Protein AF-A0A9W9Z5U3-F1 (afdb_monomer_lite)

pLDDT: mean 70.57, std 12.77, range [34.41, 86.69]

Radius of gyration: 17.76 Å; chains: 1; bounding box: 40×32×45 Å

Foldseek 3Di:
DVVVVVVVVVVVVLVVVVVVQCVVQAQHFPDFAPDQDDPVCLCQQCVRHPDPDSRTGGPRSVSVVCVVVVVQVVCVVVVVDDPPVVVVCPPPHDDDDDDD

Secondary structure (DSSP, 8-state):
-HHHHHHHHHHHHHHHHHHHHHHHSTT---EE-SSPPPHHHHHHHSTT---S-TTEE-HHHHHHHHHHHHHHHHHHHTT-PPPHHHHHHTTT--------

Organism: NCBI:txid174260

Sequence (100 aa):
MVKMKSIFAIGFTFTALIGMFNSIFDGRVVAKLPFVPHSWLQGLSHRNLMGTDFTDCSFIFLYIMCTMSVRQNIQKLLGFAPSRAASKVGGLLAPPQGAK

InterPro domains:
  IPR002809 Integral membrane protein EMC3/TMCO1-like [PF01956] (1-81)
  IPR008559 Calcium load-activated calcium channel [PTHR20917] (1-97)

Structure (mmCIF, N/CA/C/O backbone):
data_AF-A0A9W9Z5U3-F1
#
_entry.id   AF-A0A9W9Z5U3-F1
#
loop_
_atom_site.group_PDB
_atom_site.id
_atom_site.type_symbol
_atom_site.label_atom_id
_atom_site.label_alt_id
_atom_site.label_comp_id
_atom_site.label_asym_id
_atom_site.label_entity_id
_atom_site.label_seq_id
_atom_site.pdbx_PDB_ins_code
_atom_site.Cartn_x
_atom_site.Cartn_y
_atom_site.Cartn_z
_atom_site.occupancy
_atom_site.B_iso_or_equiv
_atom_site.auth_seq_id
_atom_site.auth_comp_id
_atom_site.auth_asym_id
_atom_site.auth_atom_id
_atom_site.pdbx_PDB_model_num
ATOM 1 N N . MET A 1 1 ? -10.811 7.950 22.780 1.00 42.94 1 MET A N 1
ATOM 2 C CA . MET A 1 1 ? -9.378 8.296 22.960 1.00 42.94 1 MET A CA 1
ATOM 3 C C . MET A 1 1 ? -8.407 7.133 22.677 1.00 42.94 1 MET A C 1
ATOM 5 O O . MET A 1 1 ? -7.382 7.360 22.050 1.00 42.94 1 MET A O 1
ATOM 9 N N . VAL A 1 2 ? -8.720 5.880 23.044 1.00 54.06 2 VAL A N 1
ATOM 10 C CA . VAL A 1 2 ? -7.859 4.694 22.785 1.00 54.06 2 VAL A CA 1
ATOM 11 C C . VAL A 1 2 ? -7.617 4.355 21.299 1.00 54.06 2 VAL A C 1
ATOM 13 O O . VAL A 1 2 ? -6.536 3.891 20.946 1.00 54.06 2 VAL A O 1
ATOM 16 N N . LYS A 1 3 ? -8.568 4.655 20.400 1.00 56.16 3 LYS A N 1
ATOM 17 C CA . LYS A 1 3 ? -8.465 4.344 18.958 1.00 56.16 3 LYS A CA 1
ATOM 18 C C . LYS A 1 3 ? -7.320 5.102 18.256 1.00 56.16 3 LYS A C 1
ATOM 20 O O . LYS A 1 3 ? -6.636 4.516 17.429 1.00 56.16 3 LYS A O 1
ATOM 25 N N . MET A 1 4 ? -7.054 6.362 18.620 1.00 61.00 4 MET A N 1
ATOM 26 C CA . MET A 1 4 ? -5.986 7.177 18.007 1.00 61.00 4 MET A CA 1
ATOM 27 C C . MET A 1 4 ? -4.577 6.737 18.428 1.00 61.00 4 MET A C 1
ATOM 29 O O . MET A 1 4 ? -3.690 6.654 17.584 1.00 61.00 4 MET A O 1
ATOM 33 N N . LYS A 1 5 ? -4.390 6.373 19.704 1.00 58.62 5 LYS A N 1
ATOM 34 C CA . LYS A 1 5 ? -3.119 5.829 20.221 1.00 58.62 5 LYS A CA 1
ATOM 35 C C . LYS A 1 5 ? -2.720 4.533 19.506 1.00 58.62 5 LYS A C 1
ATOM 37 O O . LYS A 1 5 ? -1.563 4.360 19.141 1.00 58.62 5 LYS A O 1
ATOM 42 N N . SER A 1 6 ? -3.693 3.657 19.244 1.00 66.69 6 SER A N 1
ATOM 43 C CA . SER A 1 6 ? -3.464 2.404 18.515 1.00 66.69 6 SER A CA 1
ATOM 44 C C . SER A 1 6 ? -3.174 2.630 17.023 1.00 66.69 6 SER A C 1
ATOM 46 O O . SER A 1 6 ? -2.278 1.991 16.480 1.00 66.69 6 SER A O 1
ATOM 48 N N . ILE A 1 7 ? -3.851 3.579 16.361 1.00 76.62 7 ILE A N 1
ATOM 49 C CA . ILE A 1 7 ? -3.596 3.897 14.941 1.00 76.62 7 ILE A CA 1
ATOM 50 C C . ILE A 1 7 ? -2.161 4.393 14.726 1.00 76.62 7 ILE A C 1
ATOM 52 O O . ILE A 1 7 ? -1.539 4.012 13.734 1.00 76.62 7 ILE A O 1
ATOM 56 N N . PHE A 1 8 ? -1.622 5.184 15.658 1.00 77.81 8 PHE A N 1
ATOM 57 C CA . PHE A 1 8 ? -0.247 5.673 15.576 1.00 77.81 8 PHE A CA 1
ATOM 58 C C . PHE A 1 8 ? 0.782 4.545 15.728 1.00 77.81 8 PHE A C 1
ATOM 60 O O . PHE A 1 8 ? 1.689 4.434 14.907 1.00 77.81 8 PHE A O 1
ATOM 67 N N . ALA A 1 9 ? 0.595 3.653 16.710 1.00 80.31 9 ALA A N 1
ATOM 68 C CA . ALA A 1 9 ? 1.458 2.484 16.887 1.00 80.31 9 ALA A CA 1
ATOM 69 C C . ALA A 1 9 ? 1.452 1.581 15.643 1.00 80.31 9 ALA A C 1
ATOM 71 O O . ALA A 1 9 ? 2.503 1.194 15.144 1.00 80.31 9 ALA A O 1
ATOM 72 N N . ILE A 1 10 ? 0.267 1.326 15.082 1.00 81.19 10 ILE A N 1
ATOM 73 C CA . ILE A 1 10 ? 0.109 0.531 13.861 1.00 81.19 10 ILE A CA 1
ATOM 74 C C . ILE A 1 10 ? 0.792 1.208 12.661 1.00 81.19 10 ILE A C 1
ATOM 76 O O . ILE A 1 10 ? 1.430 0.533 11.856 1.00 81.19 10 ILE A O 1
ATOM 80 N N . GLY A 1 11 ? 0.659 2.532 12.523 1.00 83.12 11 GLY A N 1
ATOM 81 C CA . GLY A 1 11 ? 1.328 3.299 11.470 1.00 83.12 11 GLY A CA 1
ATOM 82 C C . GLY A 1 11 ? 2.849 3.211 11.574 1.00 83.12 11 GLY A C 1
ATOM 83 O O . GLY A 1 11 ? 3.511 2.950 10.575 1.00 83.12 11 GLY A O 1
ATOM 84 N N . PHE A 1 12 ? 3.393 3.335 12.786 1.00 86.69 12 PHE A N 1
ATOM 85 C CA . PHE A 1 12 ? 4.825 3.186 13.036 1.00 86.69 12 PHE A CA 1
ATOM 86 C C . PHE A 1 12 ? 5.332 1.785 12.665 1.00 86.69 12 PHE A C 1
ATOM 88 O O . PHE A 1 12 ? 6.309 1.662 11.926 1.00 86.69 12 PHE A O 1
ATOM 95 N N . THR A 1 13 ? 4.632 0.729 13.095 1.00 85.44 13 THR A N 1
ATOM 96 C CA . THR A 1 13 ? 4.985 -0.653 12.737 1.00 85.44 13 THR A CA 1
ATOM 97 C C . THR A 1 13 ? 4.956 -0.867 11.224 1.00 85.44 13 THR A C 1
ATOM 99 O O . THR A 1 13 ? 5.890 -1.440 10.668 1.00 85.44 13 THR A O 1
ATOM 102 N N . PHE A 1 14 ? 3.927 -0.371 10.532 1.00 84.62 14 PHE A N 1
ATOM 103 C CA . PHE A 1 14 ? 3.836 -0.517 9.081 1.00 84.62 14 PHE A CA 1
ATOM 104 C C . PHE A 1 14 ? 4.898 0.290 8.321 1.00 84.62 14 PHE A C 1
ATOM 106 O O . PHE A 1 14 ? 5.383 -0.183 7.295 1.00 84.62 14 PHE A O 1
ATOM 113 N N . THR A 1 15 ? 5.312 1.458 8.813 1.00 85.88 15 THR A N 1
ATOM 114 C CA . THR A 1 15 ? 6.434 2.206 8.221 1.00 85.88 15 THR A CA 1
ATOM 115 C C . THR A 1 15 ? 7.760 1.465 8.405 1.00 85.88 15 THR A C 1
ATOM 117 O O . THR A 1 15 ? 8.534 1.358 7.455 1.00 85.88 15 THR A O 1
ATOM 120 N N . ALA A 1 16 ? 8.007 0.892 9.587 1.00 86.38 16 ALA A N 1
ATOM 121 C CA . ALA A 1 16 ? 9.210 0.096 9.840 1.00 86.38 16 ALA A CA 1
ATOM 122 C C . ALA A 1 16 ? 9.274 -1.153 8.941 1.00 86.38 16 ALA A C 1
ATOM 124 O O . ALA A 1 16 ? 10.321 -1.458 8.367 1.00 86.38 16 ALA A O 1
ATOM 125 N N . LEU A 1 17 ? 8.137 -1.832 8.754 1.00 85.06 17 LEU A N 1
ATOM 126 C CA . LEU A 1 17 ? 8.028 -2.984 7.856 1.00 85.06 17 LEU A CA 1
ATOM 127 C C . LEU A 1 17 ? 8.282 -2.608 6.391 1.00 85.06 17 LEU A C 1
ATOM 129 O O . LEU A 1 17 ? 8.972 -3.353 5.702 1.00 85.06 17 LEU A O 1
ATOM 133 N N . ILE A 1 18 ? 7.798 -1.450 5.918 1.00 84.69 18 ILE A N 1
ATOM 134 C CA . ILE A 1 18 ? 8.106 -0.969 4.557 1.00 84.69 18 ILE A CA 1
ATOM 135 C C . ILE A 1 18 ? 9.619 -0.851 4.357 1.00 84.69 18 ILE A C 1
ATOM 137 O O . ILE A 1 18 ? 10.124 -1.335 3.348 1.00 84.69 18 ILE A O 1
ATOM 141 N N . GLY A 1 19 ? 10.338 -0.239 5.302 1.00 83.19 19 GLY A N 1
ATOM 142 C CA . GLY A 1 19 ? 11.793 -0.083 5.201 1.00 83.19 19 GLY A CA 1
ATOM 143 C C . GLY A 1 19 ? 12.525 -1.427 5.167 1.00 83.19 19 GLY A C 1
ATOM 144 O O . GLY A 1 19 ? 13.380 -1.648 4.312 1.00 83.19 19 GLY A O 1
ATOM 145 N N . MET A 1 20 ? 12.130 -2.356 6.041 1.00 83.81 20 MET A N 1
ATOM 146 C CA . MET A 1 20 ? 12.702 -3.705 6.085 1.00 83.81 20 MET A CA 1
ATOM 147 C C . MET A 1 20 ? 12.474 -4.466 4.773 1.00 83.81 20 MET A C 1
ATOM 149 O O . MET A 1 20 ? 13.408 -5.033 4.212 1.00 83.81 20 MET A O 1
ATOM 153 N N . PHE A 1 21 ? 11.249 -4.450 4.245 1.00 80.19 21 PHE A N 1
ATOM 154 C CA . PHE A 1 21 ? 10.937 -5.153 3.004 1.00 80.19 21 PHE A CA 1
ATOM 155 C C . PHE A 1 21 ? 11.533 -4.483 1.767 1.00 80.19 21 PHE A C 1
ATOM 157 O O . PHE A 1 21 ? 11.915 -5.188 0.836 1.00 80.19 21 PHE A O 1
ATOM 164 N N . ASN A 1 22 ? 11.663 -3.155 1.758 1.00 78.25 22 ASN A N 1
ATOM 165 C CA . ASN A 1 22 ? 12.333 -2.451 0.669 1.00 78.25 22 ASN A CA 1
ATOM 166 C C . ASN A 1 22 ? 13.822 -2.818 0.592 1.00 78.25 22 ASN A C 1
ATOM 168 O O . 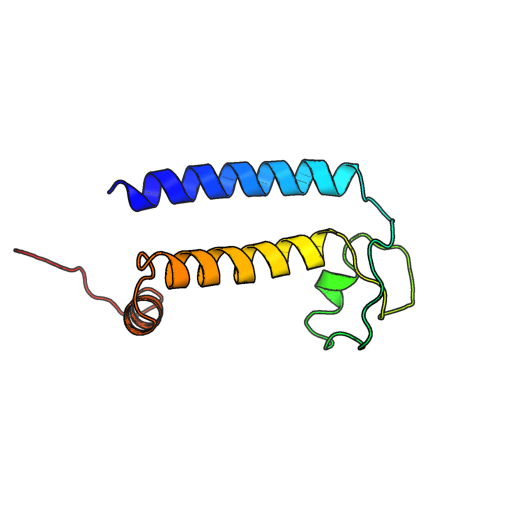ASN A 1 22 ? 14.325 -2.991 -0.507 1.00 78.25 22 ASN A O 1
ATOM 172 N N . SER A 1 23 ? 14.491 -3.047 1.728 1.00 79.44 23 SER A N 1
ATOM 173 C CA . SER A 1 23 ? 15.880 -3.529 1.741 1.00 79.44 23 SER A CA 1
ATOM 174 C C . SER A 1 23 ? 16.040 -4.982 1.272 1.00 79.44 23 SER A C 1
ATOM 176 O O . SER A 1 23 ? 17.098 -5.333 0.759 1.00 79.44 23 SER A O 1
ATOM 178 N N . ILE A 1 24 ? 15.044 -5.847 1.493 1.00 79.31 24 ILE A N 1
ATOM 179 C CA . ILE A 1 24 ? 15.143 -7.289 1.193 1.00 79.31 24 ILE A CA 1
ATOM 180 C C . ILE A 1 24 ? 14.725 -7.597 -0.252 1.00 79.31 24 ILE A C 1
ATOM 182 O O . ILE A 1 24 ? 15.296 -8.482 -0.891 1.00 79.31 24 ILE A O 1
ATOM 186 N N . PHE A 1 25 ? 13.723 -6.881 -0.766 1.00 72.94 25 PHE A N 1
ATOM 187 C CA . PHE A 1 25 ? 13.109 -7.130 -2.073 1.00 72.94 25 PHE A CA 1
ATOM 188 C C . PHE A 1 25 ? 13.477 -6.078 -3.129 1.00 72.94 25 PHE A C 1
ATOM 190 O O . PHE A 1 25 ? 12.759 -5.941 -4.120 1.00 72.94 25 PHE A O 1
ATOM 197 N N . ASP A 1 26 ? 14.591 -5.364 -2.938 1.00 72.06 26 ASP A N 1
ATOM 198 C CA . ASP A 1 26 ? 15.058 -4.351 -3.886 1.00 72.06 26 ASP A CA 1
ATOM 199 C C . ASP A 1 26 ? 15.328 -4.956 -5.269 1.00 72.06 26 ASP A C 1
ATOM 201 O O . ASP A 1 26 ? 16.048 -5.951 -5.398 1.00 72.06 26 ASP A O 1
ATOM 205 N N . GLY A 1 27 ? 14.698 -4.401 -6.305 1.00 70.69 27 GLY A N 1
ATOM 206 C CA . GLY A 1 27 ? 14.880 -4.833 -7.691 1.00 70.69 27 GLY A CA 1
ATOM 207 C C . GLY A 1 27 ? 14.346 -6.228 -8.036 1.00 70.69 27 GLY A C 1
ATOM 208 O O . GLY A 1 27 ? 14.570 -6.683 -9.158 1.00 70.69 27 GLY A O 1
ATOM 209 N N . ARG A 1 28 ? 13.645 -6.927 -7.128 1.00 76.56 28 ARG A N 1
ATOM 210 C CA . ARG A 1 28 ? 13.149 -8.296 -7.373 1.00 76.56 28 ARG A CA 1
ATOM 211 C C . ARG A 1 28 ? 11.665 -8.338 -7.725 1.00 76.56 28 ARG A C 1
ATOM 213 O O . ARG A 1 28 ? 10.823 -7.833 -6.983 1.00 76.56 28 ARG A O 1
ATOM 220 N N . VAL A 1 29 ? 11.343 -9.027 -8.821 1.00 79.56 29 VAL A N 1
ATOM 221 C CA . VAL A 1 29 ? 9.962 -9.349 -9.213 1.00 79.56 29 VAL A CA 1
ATOM 222 C C . VAL A 1 29 ? 9.401 -10.382 -8.241 1.00 79.56 29 VAL A C 1
ATOM 224 O O . VAL A 1 29 ? 9.925 -11.489 -8.139 1.00 79.56 29 VAL A O 1
ATOM 227 N N . VAL A 1 30 ? 8.350 -10.012 -7.504 1.00 78.88 30 VAL A N 1
ATOM 228 C CA . VAL A 1 30 ? 7.745 -10.888 -6.485 1.00 78.88 30 VAL A CA 1
ATOM 229 C C . VAL A 1 30 ? 6.582 -11.689 -7.054 1.00 78.88 30 VAL A C 1
ATOM 231 O O . VAL A 1 30 ? 6.414 -12.857 -6.715 1.00 78.88 30 VAL A O 1
ATOM 234 N N . ALA A 1 31 ? 5.774 -11.079 -7.918 1.00 78.56 31 ALA A N 1
ATOM 235 C CA . ALA A 1 31 ? 4.680 -11.768 -8.585 1.00 78.56 31 ALA A CA 1
ATOM 236 C C . ALA A 1 31 ? 4.391 -11.150 -9.953 1.00 78.56 31 ALA A C 1
ATOM 238 O O . ALA A 1 31 ? 4.646 -9.966 -10.181 1.00 78.56 31 ALA A O 1
ATOM 239 N N . LYS A 1 32 ? 3.811 -11.965 -10.835 1.00 81.69 32 LYS A N 1
ATOM 240 C CA . LYS A 1 32 ? 3.322 -11.557 -12.149 1.00 81.69 32 LYS A CA 1
ATOM 241 C C . LYS A 1 32 ? 1.800 -11.499 -12.111 1.00 81.69 32 LYS A C 1
ATOM 243 O O . LYS A 1 32 ? 1.154 -12.476 -11.725 1.00 81.69 32 LYS A O 1
ATOM 248 N N . LEU A 1 33 ? 1.221 -10.355 -12.453 1.00 79.69 33 LEU A N 1
ATOM 249 C CA . LEU A 1 33 ? -0.226 -10.201 -12.503 1.00 79.69 33 LEU A CA 1
ATOM 250 C C . LEU A 1 33 ? -0.772 -10.809 -13.803 1.00 79.69 33 LEU A C 1
ATOM 252 O O . LEU A 1 33 ? -0.178 -10.620 -14.864 1.00 79.69 33 LEU A O 1
ATOM 256 N N . PRO A 1 34 ? -1.946 -11.464 -13.759 1.00 79.25 34 PRO A N 1
ATOM 257 C CA . PRO A 1 34 ? -2.619 -11.963 -14.958 1.00 79.25 34 PRO A CA 1
ATOM 258 C C . PRO A 1 34 ? -3.244 -10.841 -15.809 1.00 79.25 34 PRO A C 1
ATOM 260 O O . PRO A 1 34 ? -3.786 -11.107 -16.877 1.00 79.25 34 PRO A O 1
ATOM 263 N N . PHE A 1 35 ? -3.197 -9.591 -15.339 1.00 79.69 35 PHE A N 1
ATOM 264 C CA . PHE A 1 35 ? -3.675 -8.403 -16.039 1.00 79.69 35 PHE A CA 1
ATOM 265 C C . PHE A 1 35 ? -2.647 -7.276 -15.923 1.00 79.69 35 PHE A C 1
ATOM 267 O O . PHE A 1 35 ? -1.949 -7.167 -14.916 1.00 79.69 35 PHE A O 1
ATOM 274 N N . VAL A 1 36 ? -2.589 -6.402 -16.930 1.00 74.50 36 VAL A N 1
ATOM 275 C CA . VAL A 1 36 ? -1.781 -5.180 -16.850 1.00 74.50 36 VAL A CA 1
ATOM 276 C C . VAL A 1 36 ? -2.502 -4.198 -15.917 1.00 74.50 36 VAL A C 1
ATOM 278 O O . VAL A 1 36 ? -3.647 -3.829 -16.200 1.00 74.50 36 VAL A O 1
ATOM 281 N N . PRO A 1 37 ? -1.897 -3.793 -14.784 1.00 76.94 37 PRO A N 1
ATOM 282 C CA . PRO A 1 37 ? -2.515 -2.837 -13.880 1.00 76.94 37 PRO A CA 1
ATOM 283 C C . PRO A 1 37 ? -2.762 -1.503 -14.597 1.00 76.94 37 PRO A C 1
ATOM 285 O O . PRO A 1 37 ? -1.974 -1.068 -15.433 1.00 76.94 37 PRO A O 1
ATOM 288 N N . HIS A 1 38 ? -3.872 -0.845 -14.252 1.00 74.94 38 HIS A N 1
ATOM 289 C CA . HIS A 1 38 ? -4.249 0.451 -14.817 1.00 74.94 38 HIS A CA 1
ATOM 290 C C . HIS A 1 38 ? -3.132 1.487 -14.606 1.00 74.94 38 HIS A C 1
ATOM 292 O O . HIS A 1 38 ? -2.482 1.475 -13.558 1.00 74.94 38 HIS A O 1
ATOM 298 N N . SER A 1 39 ? -2.934 2.408 -15.554 1.00 72.62 39 SER A N 1
ATOM 299 C CA . SER A 1 39 ? -1.767 3.310 -15.633 1.00 72.62 39 SER A CA 1
ATOM 300 C C . SER A 1 39 ? -1.472 4.083 -14.339 1.00 72.62 39 SER A C 1
ATOM 302 O O . SER A 1 39 ? -0.321 4.350 -14.012 1.00 72.62 39 SER A O 1
ATOM 304 N N . TRP A 1 40 ? -2.506 4.386 -13.549 1.00 70.31 40 TRP A N 1
ATOM 305 C CA . TRP A 1 40 ? -2.368 5.043 -12.247 1.00 70.31 40 TRP A CA 1
ATOM 306 C C . TRP A 1 40 ? -1.713 4.162 -11.165 1.00 70.31 40 TRP A C 1
ATOM 308 O O . TRP A 1 40 ? -0.944 4.649 -10.340 1.00 70.31 40 TRP A O 1
ATOM 318 N N . LEU A 1 41 ? -1.978 2.854 -11.182 1.00 72.94 41 LEU A N 1
ATOM 319 C CA . LEU A 1 41 ? -1.371 1.874 -10.273 1.00 72.94 41 LEU A CA 1
ATOM 320 C C . LEU A 1 41 ? -0.012 1.382 -10.774 1.00 72.94 41 LEU A C 1
ATOM 322 O O . LEU A 1 41 ? 0.773 0.870 -9.983 1.00 72.94 41 LEU A O 1
ATOM 326 N N . GLN A 1 42 ? 0.278 1.577 -12.059 1.00 74.56 42 GLN A N 1
ATOM 327 C CA . GLN A 1 42 ? 1.498 1.130 -12.726 1.00 74.56 42 GLN A CA 1
ATOM 328 C C . GLN A 1 42 ? 2.763 1.755 -12.108 1.00 74.56 42 GLN A C 1
ATOM 330 O O . GLN A 1 42 ? 3.750 1.065 -11.870 1.00 74.56 42 GLN A O 1
ATOM 335 N N . GLY A 1 43 ? 2.705 3.037 -11.724 1.00 74.62 43 GLY A N 1
ATOM 336 C CA . GLY A 1 43 ? 3.804 3.708 -11.013 1.00 74.62 43 GLY A CA 1
ATOM 337 C C . GLY A 1 43 ? 4.054 3.177 -9.593 1.00 74.62 43 GLY A C 1
ATOM 338 O O . GLY A 1 43 ? 5.168 3.280 -9.084 1.00 74.62 43 GLY A O 1
ATOM 339 N N . LEU A 1 44 ? 3.041 2.583 -8.950 1.00 74.62 44 LEU A N 1
ATOM 340 C CA . LEU A 1 44 ? 3.176 1.926 -7.644 1.00 74.62 44 LEU A CA 1
ATOM 341 C C . LEU A 1 44 ? 3.550 0.446 -7.774 1.00 74.62 44 LEU A C 1
ATOM 343 O O . LEU A 1 44 ? 4.306 -0.046 -6.939 1.00 74.62 44 LEU A O 1
ATOM 347 N N . SER A 1 45 ? 3.061 -0.252 -8.805 1.00 71.69 45 SER A N 1
ATOM 348 C CA . SER A 1 45 ? 3.375 -1.662 -9.058 1.00 71.69 45 SER A CA 1
ATOM 349 C C . SER A 1 45 ? 4.812 -1.876 -9.518 1.00 71.69 45 SER A C 1
ATOM 351 O O . SER A 1 45 ? 5.424 -2.857 -9.105 1.00 71.69 45 SER A O 1
ATOM 353 N N . HIS A 1 46 ? 5.369 -0.937 -10.287 1.00 74.25 46 HIS A N 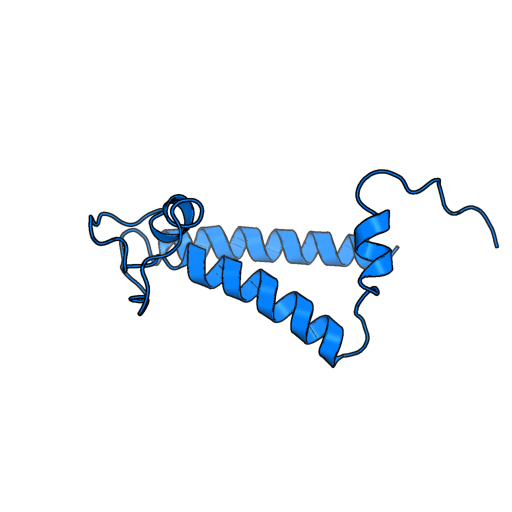1
ATOM 354 C CA . HIS A 1 46 ? 6.767 -0.955 -10.737 1.00 74.25 46 HIS A CA 1
ATOM 355 C C . HIS A 1 46 ? 7.739 -0.226 -9.814 1.00 74.25 46 HIS A C 1
ATOM 357 O O . HIS A 1 46 ? 8.942 -0.194 -10.076 1.00 74.25 46 HIS A O 1
ATOM 363 N N . ARG A 1 47 ? 7.256 0.377 -8.722 1.00 69.19 47 ARG A N 1
ATOM 364 C CA . ARG A 1 47 ? 8.139 1.087 -7.799 1.00 69.19 47 ARG A CA 1
ATOM 365 C C . ARG A 1 47 ? 9.188 0.105 -7.284 1.00 69.19 47 ARG A C 1
ATOM 367 O O . ARG A 1 47 ? 8.807 -0.895 -6.677 1.00 69.19 47 ARG A O 1
ATOM 374 N N . ASN A 1 48 ? 10.465 0.444 -7.502 1.00 68.50 48 ASN A N 1
ATOM 375 C CA . ASN A 1 48 ? 11.647 -0.312 -7.070 1.00 68.50 48 ASN A CA 1
ATOM 376 C C . ASN A 1 48 ? 11.989 -1.567 -7.916 1.00 68.50 48 ASN A C 1
ATOM 378 O O . ASN A 1 48 ? 12.865 -2.331 -7.537 1.00 68.50 48 ASN A O 1
ATOM 382 N N . LEU A 1 49 ? 11.366 -1.749 -9.089 1.00 72.19 49 LEU A N 1
ATOM 383 C CA . LEU A 1 49 ? 11.724 -2.782 -10.072 1.00 72.19 49 LEU A CA 1
ATOM 384 C C . LEU A 1 49 ? 12.479 -2.185 -11.265 1.00 72.19 49 LEU A C 1
ATOM 386 O O . LEU A 1 49 ? 12.063 -1.172 -11.823 1.00 72.19 49 LEU A O 1
ATOM 390 N N . MET A 1 50 ? 13.558 -2.845 -11.691 1.00 64.62 50 MET A N 1
ATOM 391 C CA . MET A 1 50 ? 14.253 -2.554 -12.950 1.00 64.62 50 MET A CA 1
ATOM 392 C C . MET A 1 50 ? 13.754 -3.518 -14.032 1.00 64.62 50 MET A C 1
ATOM 394 O O . MET A 1 50 ? 14.389 -4.527 -14.320 1.00 64.62 50 MET A O 1
ATOM 398 N N . GLY A 1 51 ? 12.580 -3.238 -14.594 1.00 65.69 51 GLY A N 1
ATOM 399 C CA . GLY A 1 51 ? 11.961 -4.062 -15.631 1.00 65.69 51 GLY A CA 1
ATOM 400 C C . GLY A 1 51 ? 11.018 -3.239 -16.503 1.00 65.69 51 GLY A C 1
ATOM 401 O O . GLY A 1 51 ? 10.464 -2.238 -16.053 1.00 65.69 51 GLY A O 1
ATOM 402 N N . THR A 1 52 ? 10.873 -3.633 -17.766 1.00 66.06 52 THR A N 1
ATOM 403 C CA . THR A 1 52 ? 9.957 -3.008 -18.737 1.00 66.06 52 THR A CA 1
ATOM 404 C C . THR A 1 52 ? 8.632 -3.763 -18.868 1.00 66.06 52 THR A C 1
ATOM 406 O O . THR A 1 52 ? 7.754 -3.338 -19.619 1.00 66.06 52 THR A O 1
ATOM 409 N N . ASP A 1 53 ? 8.476 -4.881 -18.151 1.00 74.06 53 ASP A N 1
ATOM 410 C CA . ASP A 1 53 ? 7.273 -5.704 -18.189 1.00 74.06 53 ASP A CA 1
ATOM 411 C C . ASP A 1 53 ? 6.264 -5.247 -17.135 1.00 74.06 53 ASP A C 1
ATOM 413 O O . ASP A 1 53 ? 6.315 -5.630 -15.970 1.00 74.06 53 ASP A O 1
ATOM 417 N N . PHE A 1 54 ? 5.276 -4.476 -17.583 1.00 70.50 54 PHE A N 1
ATOM 418 C CA . PHE A 1 54 ? 4.218 -3.932 -16.738 1.00 70.50 54 PHE A CA 1
ATOM 419 C C . PHE A 1 54 ? 3.322 -4.969 -16.045 1.00 70.50 54 PHE A C 1
ATOM 421 O O . PHE A 1 54 ? 2.500 -4.583 -15.209 1.00 70.50 54 PHE A O 1
ATOM 428 N N . THR A 1 55 ? 3.457 -6.256 -16.368 1.00 77.50 55 THR A N 1
ATOM 429 C CA . THR A 1 55 ? 2.786 -7.346 -15.644 1.00 77.50 55 THR A CA 1
ATOM 430 C C . THR A 1 55 ? 3.489 -7.715 -14.338 1.00 77.50 55 THR A C 1
ATOM 432 O O . THR A 1 55 ? 2.873 -8.333 -13.468 1.00 77.50 55 THR A O 1
ATOM 435 N N . ASP A 1 56 ? 4.741 -7.303 -14.153 1.00 78.62 56 ASP A N 1
ATOM 436 C CA . ASP A 1 56 ? 5.505 -7.583 -12.946 1.00 78.62 56 ASP A CA 1
ATOM 437 C 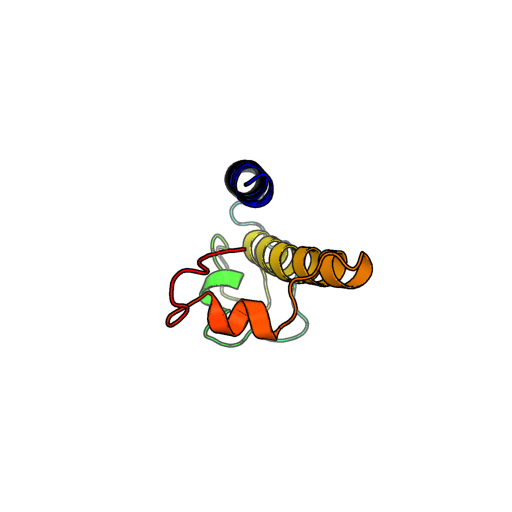C . ASP A 1 56 ? 5.120 -6.612 -11.816 1.00 78.62 56 ASP A C 1
ATOM 439 O O . ASP A 1 56 ? 4.857 -5.423 -12.031 1.00 78.62 56 ASP A O 1
ATOM 443 N N . CYS A 1 57 ? 5.051 -7.113 -10.580 1.00 78.94 57 CYS 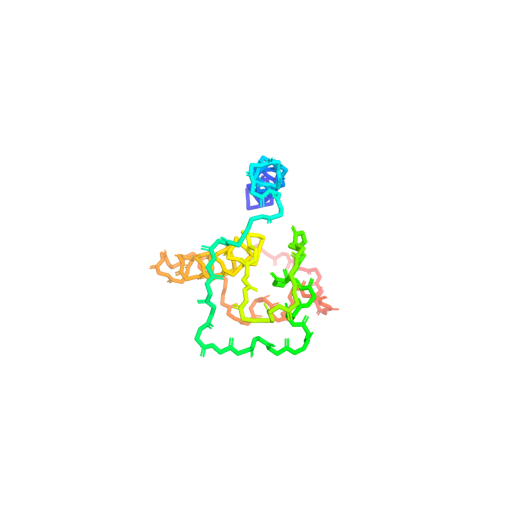A N 1
ATOM 444 C CA . CYS A 1 57 ? 4.772 -6.280 -9.412 1.00 78.94 57 CYS A CA 1
ATOM 445 C C . CYS A 1 57 ? 5.813 -6.426 -8.309 1.00 78.94 57 CYS A C 1
ATOM 447 O O . CYS A 1 57 ? 6.341 -7.511 -8.029 1.00 78.94 57 CYS A O 1
ATOM 449 N N . SER A 1 58 ? 6.096 -5.292 -7.672 1.00 82.62 58 SER A N 1
ATOM 450 C CA . SER A 1 58 ? 6.991 -5.210 -6.532 1.00 82.62 58 SER A CA 1
ATOM 451 C C . SER A 1 58 ? 6.269 -5.596 -5.247 1.00 82.62 58 SER A C 1
ATOM 453 O O . SER A 1 58 ? 5.039 -5.533 -5.129 1.00 82.62 58 SER A O 1
ATOM 455 N N . PHE A 1 59 ? 7.057 -5.944 -4.232 1.00 81.94 59 PHE A N 1
ATOM 456 C CA . PHE A 1 59 ? 6.536 -6.240 -2.903 1.00 81.94 59 PHE A CA 1
ATOM 457 C C . PHE A 1 59 ? 5.672 -5.095 -2.334 1.00 81.94 59 PHE A C 1
ATOM 459 O O . PHE A 1 59 ? 4.659 -5.346 -1.679 1.00 81.94 59 PHE A O 1
ATOM 466 N N . ILE A 1 60 ? 6.032 -3.835 -2.622 1.00 82.19 60 ILE A N 1
ATOM 467 C CA . ILE A 1 60 ? 5.312 -2.635 -2.159 1.00 82.19 60 ILE A CA 1
ATOM 468 C C . ILE A 1 60 ? 3.836 -2.677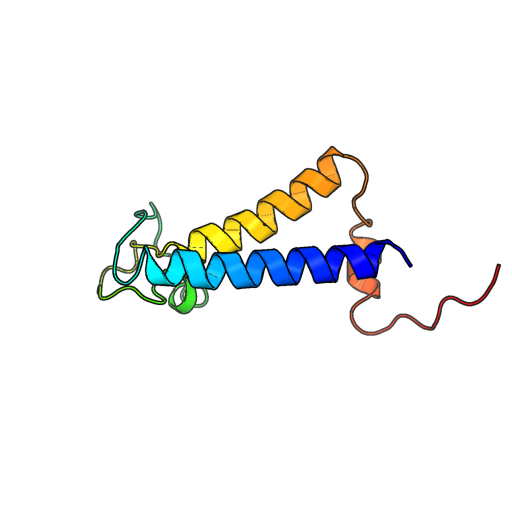 -2.572 1.00 82.19 60 ILE A C 1
ATOM 470 O O . ILE A 1 60 ? 2.956 -2.332 -1.780 1.00 82.19 60 ILE A O 1
ATOM 474 N N . PHE A 1 61 ? 3.547 -3.109 -3.797 1.00 80.69 61 PHE A N 1
ATOM 475 C CA . PHE A 1 61 ? 2.184 -3.138 -4.313 1.00 80.69 61 PHE A CA 1
ATOM 476 C C . PHE A 1 61 ? 1.317 -4.162 -3.580 1.00 80.69 61 PHE A C 1
ATOM 478 O O . PHE A 1 61 ? 0.232 -3.822 -3.099 1.00 80.69 61 PHE A O 1
ATOM 485 N N . LEU A 1 62 ? 1.825 -5.386 -3.411 1.00 82.38 62 LEU A N 1
ATOM 486 C CA . LEU A 1 62 ? 1.143 -6.428 -2.639 1.00 82.38 62 LEU A CA 1
ATOM 487 C C . LEU A 1 62 ? 0.943 -6.002 -1.185 1.00 82.38 62 LEU A C 1
ATOM 489 O O . LEU A 1 62 ? -0.136 -6.201 -0.627 1.00 82.38 62 LEU A O 1
ATOM 493 N N . TYR A 1 63 ? 1.944 -5.355 -0.592 1.00 84.62 63 TYR A N 1
ATOM 494 C CA . TYR A 1 63 ? 1.869 -4.843 0.768 1.00 84.62 63 TYR A CA 1
ATOM 495 C C . TYR A 1 63 ? 0.755 -3.801 0.943 1.00 84.62 63 TYR A C 1
ATOM 497 O O . TYR A 1 63 ? -0.052 -3.904 1.872 1.00 84.62 63 TYR A O 1
ATOM 505 N N . ILE A 1 64 ? 0.651 -2.826 0.035 1.00 82.69 64 ILE A N 1
ATOM 506 C CA . ILE A 1 64 ? -0.402 -1.799 0.079 1.00 82.69 64 ILE A CA 1
ATOM 507 C C . ILE A 1 64 ? -1.781 -2.430 -0.144 1.00 82.69 64 ILE A C 1
ATOM 509 O O . ILE A 1 64 ? -2.704 -2.174 0.639 1.00 82.69 64 ILE A O 1
ATOM 513 N N . MET A 1 65 ? -1.925 -3.283 -1.166 1.00 81.69 65 MET A N 1
ATOM 514 C CA . MET A 1 65 ? -3.194 -3.960 -1.456 1.00 81.69 65 MET A CA 1
ATOM 515 C C . MET A 1 65 ? -3.663 -4.818 -0.281 1.00 81.69 65 MET A C 1
ATOM 517 O O . MET A 1 65 ? -4.835 -4.759 0.103 1.00 81.69 65 MET A O 1
ATOM 521 N N . CYS A 1 66 ? -2.743 -5.571 0.322 1.00 80.75 66 CYS A N 1
ATOM 522 C CA . CYS A 1 66 ? -3.006 -6.387 1.497 1.00 80.75 66 CYS A CA 1
ATOM 523 C C . CYS A 1 66 ? -3.409 -5.507 2.687 1.00 80.75 66 CYS A C 1
ATOM 525 O O . CYS A 1 66 ? -4.450 -5.737 3.295 1.00 80.75 66 CYS A O 1
ATOM 527 N N . THR A 1 67 ? -2.673 -4.430 2.968 1.00 76.94 67 THR A N 1
ATOM 528 C CA . THR A 1 67 ? -2.957 -3.552 4.117 1.00 76.94 67 THR A CA 1
ATOM 529 C C . THR A 1 67 ? -4.336 -2.895 4.026 1.00 76.94 67 THR A C 1
ATOM 531 O O . THR A 1 67 ? -5.030 -2.779 5.039 1.00 76.94 67 THR A O 1
ATOM 534 N N . MET A 1 68 ? -4.763 -2.486 2.829 1.00 75.88 68 MET A N 1
ATOM 535 C CA . MET A 1 68 ? -6.082 -1.878 2.625 1.00 75.88 68 MET A CA 1
ATOM 536 C C . MET A 1 68 ? -7.209 -2.917 2.645 1.00 75.88 68 MET A C 1
ATOM 538 O O . MET A 1 68 ? -8.234 -2.698 3.294 1.00 75.88 68 MET A O 1
ATOM 542 N N . SER A 1 69 ? -7.005 -4.069 2.005 1.00 78.50 69 SER A N 1
ATOM 543 C CA . SER A 1 69 ? -8.021 -5.124 1.913 1.00 78.50 69 SER A CA 1
ATOM 544 C C . SER A 1 69 ? -8.204 -5.853 3.242 1.00 78.50 69 SER A C 1
ATOM 546 O O . SER A 1 69 ? -9.324 -6.014 3.721 1.00 78.50 69 SER A O 1
ATOM 548 N N . VAL A 1 70 ? -7.114 -6.265 3.882 1.00 79.38 70 VAL A N 1
ATOM 549 C CA . VAL A 1 70 ? -7.150 -7.064 5.112 1.00 79.38 70 VAL A CA 1
ATOM 550 C C . VAL A 1 70 ? -7.675 -6.232 6.274 1.00 79.38 70 VAL A C 1
ATOM 552 O O . VAL A 1 70 ? -8.595 -6.666 6.963 1.00 79.38 70 VAL A O 1
ATOM 555 N N . ARG A 1 71 ? -7.190 -4.996 6.456 1.00 74.44 71 ARG A N 1
ATOM 556 C CA . ARG A 1 71 ? -7.652 -4.134 7.556 1.00 74.44 71 ARG A CA 1
ATOM 557 C C . ARG A 1 71 ? -9.157 -3.879 7.486 1.00 74.44 71 ARG A C 1
ATOM 559 O O . ARG A 1 71 ? -9.842 -4.005 8.499 1.00 74.44 71 ARG A O 1
ATOM 566 N N . GLN A 1 72 ? -9.673 -3.510 6.314 1.00 71.19 72 GLN A N 1
ATOM 567 C CA . GLN A 1 72 ? -11.093 -3.191 6.164 1.00 71.19 72 GLN A CA 1
ATOM 568 C C . GLN A 1 72 ? -11.979 -4.433 6.283 1.00 71.19 72 GLN A C 1
ATOM 570 O O . GLN A 1 72 ? -13.044 -4.359 6.895 1.00 71.19 72 GLN A O 1
ATOM 575 N N . ASN A 1 73 ? -11.556 -5.573 5.733 1.00 79.25 73 ASN A N 1
ATOM 576 C CA . ASN A 1 73 ? -12.345 -6.802 5.805 1.00 79.25 73 ASN A CA 1
ATOM 577 C C . ASN A 1 73 ? -12.324 -7.426 7.204 1.00 79.25 73 ASN A C 1
ATOM 579 O O . ASN A 1 73 ? -13.378 -7.837 7.676 1.00 79.25 73 ASN A O 1
ATOM 583 N N . ILE A 1 74 ? -11.195 -7.394 7.920 1.00 79.75 74 ILE A N 1
ATOM 584 C CA . ILE A 1 74 ? -11.132 -7.835 9.324 1.00 79.75 74 ILE A CA 1
ATOM 585 C C . ILE A 1 74 ? -12.035 -6.968 10.209 1.00 79.75 74 ILE A C 1
ATOM 587 O O . ILE A 1 74 ? -12.773 -7.493 11.038 1.00 79.75 74 ILE A O 1
ATOM 591 N N . GLN A 1 75 ? -12.036 -5.644 10.020 1.00 71.25 75 GLN A N 1
ATOM 592 C CA . GLN A 1 75 ? -12.926 -4.758 10.779 1.00 71.25 75 GLN A CA 1
ATOM 593 C C . GLN A 1 75 ? -14.407 -5.052 10.516 1.00 71.25 75 GLN A C 1
ATOM 595 O O . GLN A 1 75 ? -15.208 -4.989 11.448 1.00 71.25 75 GLN A O 1
ATOM 600 N N . LYS A 1 76 ? -14.774 -5.375 9.267 1.00 72.00 76 LYS A N 1
ATOM 601 C CA . LYS A 1 76 ? -16.142 -5.779 8.906 1.00 72.00 76 LYS A CA 1
ATOM 602 C C . LYS A 1 76 ? -16.507 -7.138 9.500 1.00 72.00 76 LYS A C 1
ATOM 604 O O . LYS A 1 76 ? -17.602 -7.274 10.030 1.00 72.00 76 LYS A O 1
ATOM 609 N N . LEU A 1 77 ? -15.592 -8.105 9.443 1.00 79.56 77 LEU A N 1
ATOM 610 C CA . LEU A 1 77 ? -15.789 -9.458 9.963 1.00 79.56 77 LEU A CA 1
ATOM 611 C C . LEU A 1 77 ? -15.980 -9.467 11.485 1.00 79.56 77 LEU A C 1
ATOM 613 O O . LEU A 1 77 ? -16.840 -10.174 11.992 1.00 79.56 77 LEU A O 1
ATOM 617 N N . LEU A 1 78 ? -15.208 -8.657 12.210 1.00 78.62 78 LEU A N 1
ATOM 618 C CA . LEU A 1 78 ? -15.244 -8.591 13.674 1.00 78.62 78 LEU A CA 1
ATOM 619 C C . LEU A 1 78 ? -16.288 -7.602 14.227 1.00 78.62 78 LEU A C 1
ATOM 621 O O . LEU A 1 78 ? -16.332 -7.372 15.430 1.00 78.62 78 LEU A O 1
ATOM 625 N N . GLY A 1 79 ? -17.087 -6.954 13.373 1.00 69.12 79 GLY A N 1
ATOM 626 C CA . GLY A 1 79 ? -18.106 -5.989 13.807 1.00 69.12 79 GLY A CA 1
ATOM 627 C C . GLY A 1 79 ? -17.562 -4.663 14.367 1.00 69.12 79 GLY A C 1
ATOM 628 O O . GLY A 1 79 ? -18.340 -3.807 14.774 1.00 69.12 79 GLY A O 1
ATOM 629 N N . PHE A 1 80 ? -16.242 -4.438 14.346 1.00 67.62 80 PHE A N 1
ATOM 630 C CA . PHE A 1 80 ? -15.599 -3.190 14.795 1.00 67.62 80 PHE A CA 1
ATOM 631 C C . PHE A 1 80 ? -15.502 -2.110 13.699 1.00 67.62 80 PHE A C 1
ATOM 633 O O . PHE A 1 80 ? -14.839 -1.078 13.891 1.00 67.62 80 PHE A O 1
ATOM 640 N N . ALA A 1 81 ? -16.113 -2.347 12.534 1.00 57.91 81 ALA A N 1
ATOM 641 C CA . ALA A 1 81 ? -16.087 -1.426 11.408 1.00 57.91 81 ALA A CA 1
ATOM 642 C C . ALA A 1 81 ? -16.907 -0.159 11.706 1.00 57.91 81 ALA A C 1
ATOM 644 O O . ALA A 1 81 ? -18.110 -0.253 11.955 1.00 57.91 81 ALA A O 1
ATOM 645 N N . PRO A 1 82 ? -16.313 1.047 11.616 1.00 59.44 82 PRO A N 1
ATOM 646 C CA . PRO A 1 82 ? -17.119 2.248 11.468 1.00 59.44 82 PRO A CA 1
ATOM 647 C C . PRO A 1 82 ? -17.943 2.106 10.179 1.00 59.44 82 PRO A C 1
ATOM 649 O O . PRO A 1 82 ? -17.401 1.783 9.120 1.00 59.44 82 PRO A O 1
ATOM 652 N N . SER A 1 83 ? -19.262 2.294 10.278 1.00 49.34 83 SER A N 1
ATOM 653 C CA . SER A 1 83 ? -20.178 2.276 9.131 1.00 49.34 83 SER A CA 1
ATOM 654 C C . SER A 1 83 ? -19.625 3.135 7.986 1.00 49.34 83 SER A C 1
ATOM 656 O O . SER A 1 83 ? -19.058 4.201 8.232 1.00 49.34 83 SER A O 1
ATOM 658 N N . ARG A 1 84 ? -19.832 2.717 6.726 1.00 55.22 84 ARG A N 1
ATOM 659 C CA . ARG A 1 84 ? -19.458 3.492 5.521 1.00 55.22 84 ARG A CA 1
ATOM 660 C C . ARG A 1 84 ? -19.960 4.951 5.572 1.00 55.22 84 ARG A C 1
ATOM 662 O O . ARG A 1 84 ? -19.352 5.817 4.949 1.00 55.22 84 ARG A O 1
ATOM 669 N N . ALA A 1 85 ? -21.011 5.230 6.349 1.00 47.88 85 ALA A N 1
ATOM 670 C CA . ALA A 1 85 ? -21.513 6.577 6.628 1.00 47.88 85 ALA A CA 1
ATOM 671 C C . ALA A 1 85 ? -20.557 7.434 7.490 1.00 47.88 85 ALA A C 1
ATOM 673 O O . ALA A 1 85 ? -20.379 8.616 7.214 1.00 47.88 85 ALA A O 1
ATOM 6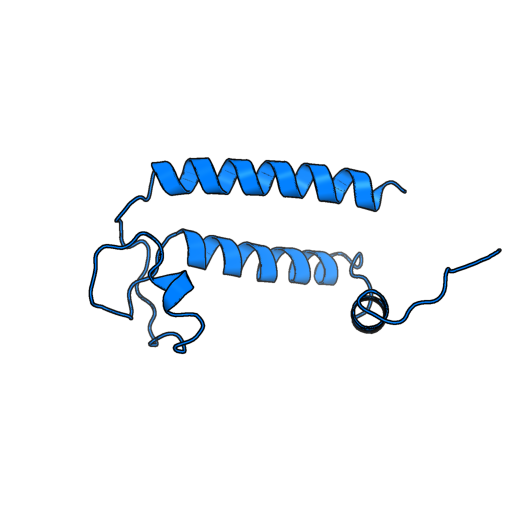74 N N . ALA A 1 86 ? -19.878 6.849 8.480 1.00 51.31 86 ALA A N 1
ATOM 675 C CA . ALA A 1 86 ? -18.945 7.558 9.361 1.00 51.31 86 ALA A CA 1
ATOM 676 C C . ALA A 1 86 ? -17.637 7.944 8.645 1.00 51.31 86 ALA A C 1
ATOM 678 O O . ALA A 1 86 ? -17.065 8.998 8.913 1.00 51.31 86 ALA A O 1
ATOM 679 N N . SER A 1 87 ? -17.183 7.129 7.685 1.00 51.31 87 SER A N 1
ATOM 680 C CA . SER A 1 87 ? -15.986 7.429 6.884 1.00 51.31 87 SER A CA 1
ATOM 681 C C . SER A 1 87 ? -16.205 8.556 5.870 1.00 51.31 87 SER A C 1
ATOM 683 O O . SER A 1 87 ? -15.257 9.264 5.548 1.00 51.31 87 SER A O 1
ATOM 685 N N . LYS A 1 88 ? -17.442 8.749 5.386 1.00 47.69 88 LYS A N 1
ATOM 686 C CA . LYS A 1 88 ? -17.785 9.829 4.444 1.00 47.69 88 LYS A CA 1
ATOM 687 C C . LYS A 1 88 ? -17.917 11.195 5.136 1.00 47.69 88 LYS A C 1
ATOM 689 O O . LYS A 1 88 ? -17.690 12.218 4.504 1.00 47.69 88 LYS A O 1
ATOM 694 N N . VAL A 1 89 ? -18.235 11.205 6.433 1.00 47.44 89 VAL A N 1
ATOM 695 C CA . VAL A 1 89 ? -18.393 12.422 7.253 1.00 47.44 89 VAL A CA 1
ATOM 696 C C . VAL A 1 89 ? -17.066 12.892 7.872 1.00 47.44 89 VAL A C 1
ATOM 698 O O . VAL A 1 89 ? -16.861 14.090 8.039 1.00 47.44 89 VAL A O 1
ATOM 701 N N . GLY A 1 90 ? -16.117 11.987 8.139 1.00 47.53 90 GLY A N 1
ATOM 702 C CA . GLY A 1 90 ? -14.849 12.318 8.810 1.00 47.53 90 GLY A CA 1
ATOM 703 C C . GLY A 1 90 ? -13.774 13.021 7.966 1.00 47.53 90 GLY A C 1
ATOM 704 O O . GLY A 1 90 ? -12.701 13.289 8.495 1.00 47.53 90 GLY A O 1
ATOM 705 N N . GLY A 1 91 ? -14.017 13.282 6.675 1.00 50.59 91 GLY A N 1
ATOM 706 C CA . GLY A 1 91 ? -12.998 13.806 5.756 1.00 50.59 91 GLY A CA 1
ATOM 707 C C . GLY A 1 91 ? -13.064 15.301 5.437 1.00 50.59 91 GLY A C 1
ATOM 708 O O . GLY A 1 91 ? -12.055 15.840 4.996 1.00 50.59 91 GLY A O 1
ATOM 709 N N . LEU A 1 92 ? -14.208 15.981 5.613 1.00 52.47 92 LEU A N 1
ATOM 710 C CA . LEU A 1 92 ? -14.303 17.386 5.175 1.00 52.47 92 LEU A CA 1
ATOM 711 C C . LEU A 1 92 ? -15.389 18.259 5.836 1.00 52.47 92 LEU A C 1
ATOM 713 O O . LEU A 1 92 ? -15.266 19.474 5.758 1.00 52.47 92 LEU A O 1
ATOM 717 N N . LEU A 1 93 ? -16.441 17.715 6.474 1.00 55.41 93 LEU A N 1
ATOM 718 C CA . LEU A 1 93 ? -17.607 18.524 6.906 1.00 55.41 93 LEU A CA 1
ATOM 719 C C . LEU A 1 93 ? -18.290 18.072 8.218 1.00 55.41 93 LEU A C 1
ATOM 721 O O . LEU A 1 93 ? -19.489 18.280 8.390 1.00 55.41 93 LEU A O 1
ATOM 725 N N . ALA A 1 94 ? -17.579 17.456 9.165 1.00 51.09 94 ALA A N 1
ATOM 726 C CA . ALA A 1 94 ? -18.170 17.169 10.478 1.00 51.09 94 ALA A CA 1
ATOM 727 C C . ALA A 1 94 ? -17.991 18.363 11.440 1.00 51.09 94 ALA A C 1
ATOM 729 O O . ALA A 1 94 ? -16.848 18.657 11.799 1.00 51.09 94 ALA A O 1
ATOM 730 N N . PRO A 1 95 ? -19.064 19.039 11.906 1.00 44.94 95 PRO A N 1
ATOM 731 C CA . PRO A 1 95 ? -18.959 19.914 13.068 1.00 44.94 95 PRO A CA 1
ATOM 732 C C . PRO A 1 95 ? -18.596 19.094 14.323 1.00 44.94 95 PRO A C 1
ATOM 734 O O . PRO A 1 95 ? -18.862 17.886 14.373 1.00 44.94 95 PRO A O 1
ATOM 737 N N . PRO A 1 96 ? -17.967 19.724 15.334 1.00 46.56 96 PRO A N 1
ATOM 738 C CA . PRO A 1 96 ? -17.525 19.045 16.546 1.00 46.56 96 PRO A CA 1
ATOM 739 C C . PRO A 1 96 ? -18.724 18.386 17.233 1.00 46.56 96 PRO A C 1
ATOM 741 O O . PRO A 1 96 ? -19.712 19.047 17.545 1.00 46.56 96 PRO A O 1
ATOM 744 N N . GLN A 1 97 ? -18.646 17.073 17.462 1.00 50.53 97 GLN A N 1
ATOM 745 C CA . GLN A 1 97 ? -19.637 16.358 18.262 1.00 50.53 97 GLN A CA 1
ATOM 746 C C . GLN A 1 97 ? -19.524 16.824 19.718 1.00 50.53 97 GLN A C 1
ATOM 748 O O . GLN A 1 97 ? -18.689 16.340 20.481 1.00 50.53 97 GLN A O 1
ATOM 753 N N . GLY A 1 98 ? -20.351 17.806 20.069 1.00 54.34 98 GLY A N 1
ATOM 754 C CA . GLY A 1 98 ? -20.620 18.222 21.435 1.00 54.34 98 GLY A CA 1
ATOM 755 C C . GLY A 1 98 ? -21.715 17.369 22.081 1.00 54.34 98 GLY A C 1
ATOM 756 O O . GLY A 1 98 ? -22.742 17.104 21.465 1.00 54.34 98 GLY A O 1
ATOM 757 N N . ALA A 1 99 ? -21.456 17.008 23.340 1.00 39.62 99 ALA A N 1
ATOM 758 C CA . ALA A 1 99 ? -22.394 16.741 24.434 1.00 39.62 99 ALA A CA 1
ATOM 759 C C . ALA A 1 99 ? -23.538 15.728 24.213 1.00 39.62 99 ALA A C 1
ATOM 761 O O . ALA A 1 99 ? -24.610 16.067 23.716 1.00 39.62 99 ALA A O 1
ATOM 762 N N . LYS A 1 100 ? -23.379 14.528 24.779 1.00 34.41 100 LYS A N 1
ATOM 763 C CA . LYS A 1 100 ? -23.914 14.159 26.105 1.00 34.41 100 LYS A CA 1
ATOM 764 C C . LYS A 1 100 ? -23.245 12.880 26.600 1.00 34.41 100 LYS A C 1
ATOM 766 O O . LYS A 1 100 ? -22.927 12.026 25.744 1.00 34.41 100 LYS A O 1
#